Protein AF-A0A942QEB5-F1 (afdb_monomer)

Nearest PDB structures (foldseek):
  4lpt-assembly1_A  TM=5.127E-01  e=8.861E-02  synthetic construct
  7yld-assembly2_I  TM=5.544E-01  e=2.622E-01  Homo sapiens
  5nkq-assembly2_E  TM=5.206E-01  e=2.768E-01  Homo sapiens
  5uv8-assembly1_A  TM=5.061E-01  e=6.594E-01  Homo sapiens
  5t5w-assembly1_A  TM=4.556E-01  e=5.603E-01  Homo sapiens

Solvent-accessible surface area (backbone atoms only — not comparable to full-atom values): 8910 Å² total; per-residue (Å²): 142,79,90,79,78,84,78,81,79,75,81,80,77,81,77,68,66,66,58,58,53,53,53,51,51,52,51,52,51,51,54,48,51,71,61,50,54,62,58,56,50,54,53,49,52,54,51,49,52,52,54,54,60,68,38,82,70,33,46,79,44,79,36,53,53,100,90,40,82,47,32,40,36,34,37,39,68,73,41,24,37,40,40,39,42,75,60,59,48,58,89,83,33,18,33,34,34,32,42,40,43,97,92,43,76,42,75,68,50,70,45,68,55,39,63,49,71,37,84,66,52,57,62,87,82,30,26,46,33,38,42,73,31,52,72,94,50,67,92,60,84,84,51,96,76,50,36,70,48,83,109

Structure (mmCIF, N/CA/C/O backbone):
data_AF-A0A942QEB5-F1
#
_entry.id   AF-A0A942QEB5-F1
#
loop_
_atom_site.group_PDB
_atom_site.id
_atom_site.type_symbol
_atom_site.label_atom_id
_atom_site.label_alt_id
_atom_site.label_comp_id
_atom_site.label_asym_id
_atom_site.label_entity_id
_atom_site.label_seq_id
_atom_site.pdbx_PDB_ins_code
_atom_site.Cartn_x
_atom_site.Cartn_y
_atom_site.Cartn_z
_atom_site.occupancy
_atom_site.B_iso_or_equiv
_atom_site.auth_seq_id
_atom_site.auth_comp_id
_atom_site.auth_asym_id
_atom_site.auth_atom_id
_atom_site.pdbx_PDB_model_num
ATOM 1 N N . MET A 1 1 ? 33.024 -25.533 -86.819 1.00 48.84 1 MET A N 1
ATOM 2 C CA . MET A 1 1 ? 32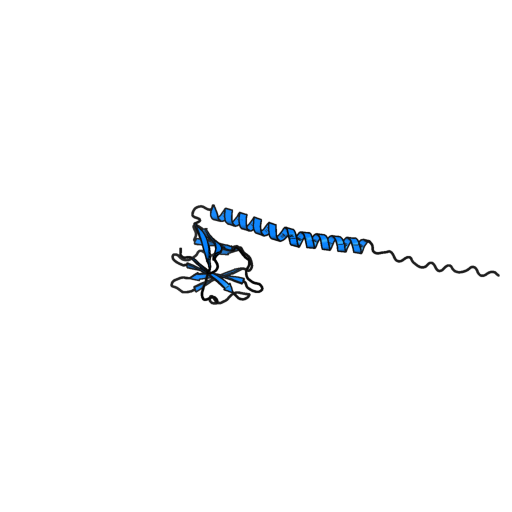.295 -25.859 -85.574 1.00 48.84 1 MET A CA 1
ATOM 3 C C . MET A 1 1 ? 33.147 -25.430 -84.388 1.00 48.84 1 MET A C 1
ATOM 5 O O . MET A 1 1 ? 34.228 -25.973 -84.210 1.00 48.84 1 MET A O 1
ATOM 9 N N . ARG A 1 2 ? 32.716 -24.405 -83.644 1.00 47.94 2 ARG A N 1
ATOM 10 C CA . ARG A 1 2 ? 33.380 -23.878 -82.440 1.00 47.94 2 ARG A CA 1
ATOM 11 C C . ARG A 1 2 ? 32.314 -23.846 -81.335 1.00 47.94 2 ARG A C 1
ATOM 13 O O . ARG A 1 2 ? 31.282 -23.229 -81.577 1.00 47.94 2 ARG A O 1
ATOM 20 N N . PRO A 1 3 ? 32.495 -24.520 -80.188 1.00 55.38 3 PRO A N 1
ATOM 21 C CA . PRO A 1 3 ? 31.509 -24.474 -79.117 1.00 55.38 3 PRO A CA 1
ATOM 22 C C . PRO A 1 3 ? 31.658 -23.154 -78.355 1.00 55.38 3 PRO A C 1
ATOM 24 O O . PRO A 1 3 ? 32.698 -22.898 -77.743 1.00 55.38 3 PRO A O 1
ATOM 27 N N . GLU A 1 4 ? 30.639 -22.301 -78.411 1.00 61.88 4 GLU A N 1
ATOM 28 C CA . GLU A 1 4 ? 30.553 -21.125 -77.549 1.00 61.88 4 GLU A CA 1
ATOM 29 C C . GLU A 1 4 ? 29.984 -21.550 -76.192 1.00 61.88 4 GLU A C 1
ATOM 31 O O . GLU A 1 4 ? 28.961 -22.226 -76.091 1.00 61.88 4 GLU A O 1
ATOM 36 N N . ARG A 1 5 ? 30.746 -21.241 -75.145 1.00 60.00 5 ARG A N 1
ATOM 37 C CA . ARG A 1 5 ? 30.534 -21.694 -73.771 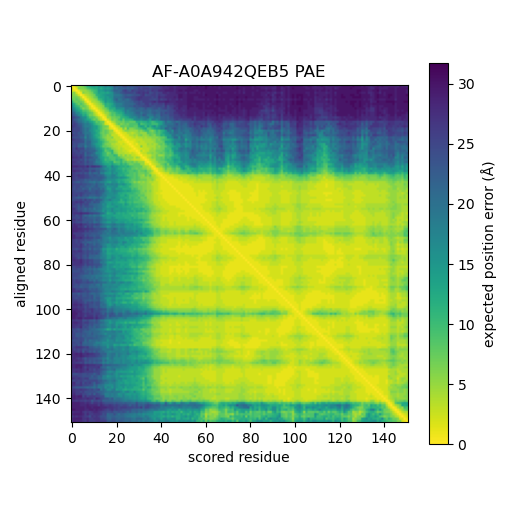1.00 60.00 5 ARG A CA 1
ATOM 38 C C . ARG A 1 5 ? 29.275 -21.045 -73.199 1.00 60.00 5 ARG A C 1
ATOM 40 O O . ARG A 1 5 ? 29.193 -19.821 -73.140 1.00 60.00 5 ARG A O 1
ATOM 47 N N . ALA A 1 6 ? 28.343 -21.861 -72.710 1.00 59.38 6 ALA A N 1
ATOM 48 C CA . ALA A 1 6 ? 27.233 -21.394 -71.892 1.00 59.38 6 ALA A CA 1
ATOM 49 C C . ALA A 1 6 ? 27.788 -20.725 -70.624 1.00 59.38 6 ALA A C 1
ATOM 51 O O . ALA A 1 6 ? 28.403 -21.378 -69.778 1.00 59.38 6 ALA A O 1
ATOM 52 N N . GLN A 1 7 ? 27.609 -19.409 -70.513 1.00 58.28 7 GLN A N 1
ATOM 53 C CA . GLN A 1 7 ? 27.923 -18.678 -69.294 1.00 58.28 7 GLN A CA 1
ATOM 54 C C . GLN A 1 7 ? 26.867 -19.015 -68.241 1.00 58.28 7 GLN A C 1
ATOM 56 O O . GLN A 1 7 ? 25.704 -18.633 -68.360 1.00 58.28 7 GLN A O 1
ATOM 61 N N . LEU A 1 8 ? 27.272 -19.747 -67.205 1.00 56.12 8 LEU A N 1
ATOM 62 C CA . LEU A 1 8 ? 26.466 -19.929 -66.005 1.00 56.12 8 LEU A CA 1
ATOM 63 C C . LEU A 1 8 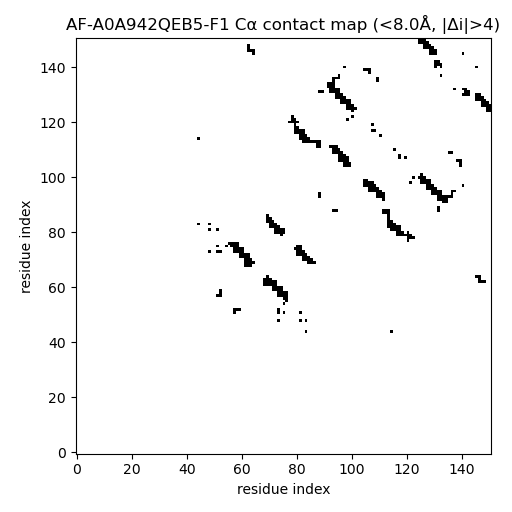? 26.462 -18.606 -65.234 1.00 56.12 8 LEU A C 1
ATOM 65 O O . LEU A 1 8 ? 27.423 -18.273 -64.543 1.00 56.12 8 LEU A O 1
ATOM 69 N N . VAL A 1 9 ? 25.381 -17.842 -65.370 1.00 58.22 9 VAL A N 1
ATOM 70 C CA . VAL A 1 9 ? 25.097 -16.704 -64.495 1.00 58.22 9 VAL A CA 1
ATOM 71 C C . VAL A 1 9 ? 24.727 -17.269 -63.126 1.00 58.22 9 VAL A C 1
ATOM 73 O O . VAL A 1 9 ? 23.630 -17.788 -62.931 1.00 58.22 9 VAL A O 1
ATOM 76 N N . THR A 1 10 ? 25.644 -17.207 -62.164 1.00 62.75 10 THR A N 1
ATOM 77 C CA . THR A 1 10 ? 25.322 -17.489 -60.762 1.00 62.75 10 THR A CA 1
ATOM 78 C C . THR A 1 10 ? 24.519 -16.319 -60.186 1.00 62.75 10 THR A C 1
ATOM 80 O O . THR A 1 10 ? 24.974 -15.173 -60.253 1.00 62.75 10 THR A O 1
ATOM 83 N N . PRO A 1 11 ? 23.328 -16.552 -59.603 1.00 58.09 11 PRO A N 1
ATOM 84 C CA . PRO A 1 11 ? 22.564 -15.481 -58.979 1.00 58.09 11 PRO A CA 1
ATOM 85 C C . PRO A 1 11 ? 23.323 -14.956 -57.752 1.00 58.09 11 PRO A C 1
ATOM 87 O O . PRO A 1 11 ? 23.610 -15.699 -56.811 1.00 58.09 11 PRO A O 1
ATOM 90 N N . ARG A 1 12 ? 23.649 -13.658 -57.751 1.00 61.97 12 ARG A N 1
ATOM 91 C CA . ARG A 1 12 ? 24.137 -12.954 -56.557 1.00 61.97 12 ARG A CA 1
ATOM 92 C C . ARG A 1 12 ? 23.039 -12.997 -55.492 1.00 61.97 12 ARG A C 1
ATOM 94 O O . ARG A 1 12 ? 21.985 -12.395 -55.673 1.00 61.97 12 ARG A O 1
ATOM 101 N N . ARG A 1 13 ? 23.283 -13.703 -54.382 1.00 64.81 13 ARG A N 1
ATOM 102 C CA . ARG A 1 13 ? 22.399 -13.673 -53.206 1.00 64.81 13 ARG A CA 1
ATOM 103 C C . ARG A 1 13 ? 22.390 -12.248 -52.628 1.00 64.81 13 ARG A C 1
ATOM 105 O O . ARG A 1 13 ? 23.473 -11.739 -52.329 1.00 64.81 13 ARG A O 1
ATOM 112 N N . PRO A 1 14 ? 21.227 -11.590 -52.474 1.00 56.69 14 PRO A N 1
ATOM 113 C CA . PRO A 1 14 ? 21.165 -10.271 -51.860 1.00 56.69 14 PRO A CA 1
ATOM 114 C C . PRO A 1 14 ? 21.560 -10.380 -50.382 1.00 56.69 14 PRO A C 1
ATOM 116 O O . PRO A 1 14 ? 20.992 -11.171 -49.631 1.00 56.69 14 PRO A O 1
ATOM 119 N N . SER A 1 15 ? 22.568 -9.605 -49.979 1.00 63.91 15 SER A N 1
ATOM 120 C CA . SER A 1 15 ? 23.000 -9.508 -48.582 1.00 63.91 15 SER A CA 1
ATOM 121 C C . SER A 1 15 ? 21.892 -8.852 -47.750 1.00 63.91 15 SER A C 1
ATOM 123 O O . SER A 1 15 ? 21.410 -7.783 -48.139 1.00 63.91 15 SER A O 1
ATOM 125 N N . PRO A 1 16 ? 21.463 -9.438 -46.620 1.00 66.94 16 PRO A N 1
ATOM 126 C CA . PRO A 1 16 ? 20.331 -8.939 -45.859 1.00 66.94 16 PRO A CA 1
ATOM 127 C C . PRO A 1 16 ? 20.768 -7.858 -44.860 1.00 66.94 16 PRO A C 1
ATOM 129 O O . PRO A 1 16 ? 20.581 -7.984 -43.655 1.00 66.94 16 PRO A O 1
ATOM 132 N N . TRP A 1 17 ? 21.358 -6.772 -45.359 1.00 67.62 17 TRP A N 1
ATOM 133 C CA . TRP A 1 17 ? 21.792 -5.615 -44.559 1.00 67.62 17 TRP A CA 1
ATOM 134 C C . TRP A 1 17 ? 20.660 -5.005 -43.705 1.00 67.62 17 TRP A C 1
ATOM 136 O O . TRP A 1 17 ? 20.902 -4.462 -42.629 1.00 67.62 17 TRP A O 1
ATOM 146 N N . TRP A 1 18 ? 19.412 -5.170 -44.147 1.00 66.06 18 TRP A N 1
ATOM 147 C CA . TRP A 1 18 ? 18.197 -4.769 -43.442 1.00 66.06 18 TRP A CA 1
ATOM 148 C C . TRP A 1 18 ? 17.941 -5.569 -42.151 1.00 66.06 18 TRP A C 1
ATOM 150 O O . TRP A 1 18 ? 17.393 -5.011 -41.205 1.00 66.06 18 TRP A O 1
ATOM 160 N N . LEU A 1 19 ? 18.404 -6.824 -42.050 1.00 68.06 19 LEU A N 1
ATOM 161 C CA . LEU A 1 19 ? 18.305 -7.606 -40.806 1.00 68.06 19 LEU A CA 1
ATOM 162 C C . LEU A 1 19 ? 19.180 -7.016 -39.690 1.00 68.06 19 LEU A C 1
ATOM 164 O O . LEU A 1 19 ? 18.781 -7.034 -38.527 1.00 68.06 19 LEU A O 1
ATOM 168 N N . GLY A 1 20 ? 20.337 -6.442 -40.039 1.00 67.50 20 GLY A N 1
ATOM 169 C CA . GLY A 1 20 ? 21.198 -5.742 -39.081 1.00 67.50 20 GLY A CA 1
ATOM 170 C C . GLY A 1 20 ? 20.542 -4.478 -38.520 1.00 67.50 20 GLY A C 1
ATOM 171 O O . GLY A 1 20 ? 20.632 -4.219 -37.325 1.00 67.50 20 GLY A O 1
ATOM 172 N N . LEU A 1 21 ? 19.816 -3.733 -39.361 1.00 72.19 21 LEU A N 1
ATOM 173 C CA . LEU A 1 21 ? 19.063 -2.541 -38.956 1.00 72.19 21 LEU A CA 1
ATOM 174 C C . LEU A 1 21 ? 17.908 -2.875 -38.002 1.00 72.19 21 LEU A C 1
ATOM 176 O O . LEU A 1 21 ? 17.759 -2.207 -36.982 1.00 72.19 21 LEU A O 1
ATOM 180 N N . VAL A 1 22 ? 17.138 -3.932 -38.284 1.00 72.12 22 VAL A N 1
ATOM 181 C CA . VAL A 1 22 ? 16.028 -4.370 -37.417 1.00 72.12 22 VAL A CA 1
ATOM 182 C C . VAL A 1 22 ? 16.537 -4.800 -36.038 1.00 72.12 22 VAL A C 1
ATOM 184 O O . VAL A 1 22 ? 16.010 -4.349 -35.019 1.00 72.12 22 VAL A O 1
ATOM 187 N N . LEU A 1 23 ? 17.602 -5.607 -35.988 1.00 72.25 23 LEU A N 1
ATOM 188 C CA . LEU A 1 23 ? 18.227 -6.018 -34.726 1.00 72.25 23 LEU A CA 1
ATOM 189 C C . LEU A 1 23 ? 18.718 -4.817 -33.910 1.00 72.25 23 LEU A C 1
ATOM 191 O O . LEU A 1 23 ? 18.481 -4.754 -32.707 1.00 72.25 23 LEU A O 1
ATOM 195 N N . LEU A 1 24 ? 19.340 -3.834 -34.562 1.00 73.88 24 LEU A N 1
ATOM 196 C CA . LEU A 1 24 ? 19.861 -2.647 -33.887 1.00 73.88 24 LEU A CA 1
ATOM 197 C C . LEU A 1 24 ? 18.732 -1.774 -33.314 1.00 73.88 24 LEU A C 1
ATOM 199 O O . LEU A 1 24 ? 18.829 -1.317 -32.177 1.00 73.88 24 LEU A O 1
ATOM 203 N N . THR A 1 25 ? 17.619 -1.616 -34.040 1.00 71.00 25 THR A N 1
ATOM 204 C CA . THR A 1 25 ? 16.434 -0.913 -33.518 1.00 71.00 25 THR A CA 1
ATOM 205 C C . THR A 1 25 ? 15.772 -1.637 -32.348 1.00 71.00 25 THR A C 1
ATOM 207 O O . THR A 1 25 ? 15.372 -0.981 -31.391 1.00 71.00 25 THR A O 1
ATOM 210 N N . ALA A 1 26 ? 15.701 -2.972 -32.371 1.00 70.50 26 ALA A N 1
ATOM 211 C CA . ALA A 1 26 ? 15.131 -3.751 -31.273 1.00 70.50 26 ALA A CA 1
ATOM 212 C C . ALA A 1 26 ? 15.981 -3.645 -29.995 1.00 70.50 26 ALA A C 1
ATOM 214 O O . ALA A 1 26 ? 15.435 -3.490 -28.905 1.00 70.50 26 ALA A O 1
ATOM 215 N N . VAL A 1 27 ? 17.313 -3.656 -30.130 1.00 75.69 27 VAL A N 1
ATOM 216 C CA . VAL A 1 27 ? 18.236 -3.447 -29.003 1.00 75.69 27 VAL A CA 1
ATOM 217 C C . VAL A 1 27 ? 18.084 -2.040 -28.426 1.00 75.69 27 VAL A C 1
ATOM 219 O O . VAL A 1 27 ? 17.949 -1.893 -27.216 1.00 75.69 27 VAL A O 1
ATOM 222 N N . LEU A 1 28 ? 18.042 -1.005 -29.270 1.00 76.62 28 LEU A N 1
ATOM 223 C CA . LEU A 1 28 ? 17.852 0.373 -28.808 1.00 76.62 28 LEU A CA 1
ATOM 224 C C . LEU A 1 28 ? 16.489 0.580 -28.133 1.00 76.62 28 LEU A C 1
ATOM 226 O O . LEU A 1 28 ? 16.422 1.239 -27.100 1.00 76.62 28 LEU A O 1
ATOM 230 N N . ALA A 1 29 ? 15.422 -0.015 -28.671 1.00 74.44 29 ALA A N 1
ATOM 231 C CA . ALA A 1 29 ? 14.098 0.028 -28.058 1.00 74.44 29 ALA A CA 1
ATOM 232 C C . ALA A 1 29 ? 14.077 -0.689 -26.699 1.00 74.44 29 ALA A C 1
ATOM 234 O O . ALA A 1 29 ? 13.540 -0.140 -25.743 1.00 74.44 29 ALA A O 1
ATOM 235 N N . GLY A 1 30 ? 14.703 -1.865 -26.585 1.00 70.25 30 GLY A N 1
ATOM 236 C CA . GLY A 1 30 ? 14.819 -2.595 -25.319 1.00 70.25 30 GLY A CA 1
ATOM 237 C C . GLY A 1 30 ? 15.629 -1.838 -24.263 1.00 70.25 30 GLY A C 1
ATOM 238 O O . GLY A 1 30 ? 15.214 -1.765 -23.109 1.00 70.25 30 GLY A O 1
ATOM 239 N N . LEU A 1 31 ? 16.737 -1.205 -24.663 1.00 73.75 31 LEU A N 1
ATOM 240 C CA . LEU A 1 31 ? 17.539 -0.351 -23.781 1.00 73.75 31 LEU A CA 1
ATOM 241 C C . LEU A 1 31 ? 16.757 0.889 -23.325 1.00 73.75 31 LEU A C 1
ATOM 243 O O . LEU A 1 31 ? 16.793 1.229 -22.146 1.00 73.75 31 LEU A O 1
ATOM 247 N N . TRP A 1 32 ? 16.010 1.531 -24.228 1.00 69.38 32 TRP A N 1
ATOM 248 C CA . TRP A 1 32 ? 15.145 2.662 -23.889 1.00 69.38 32 TRP A CA 1
ATOM 249 C C . TRP A 1 32 ? 14.034 2.255 -22.914 1.00 69.38 32 TRP A C 1
ATOM 251 O O . TRP A 1 32 ? 13.803 2.943 -21.922 1.00 69.38 32 TRP A O 1
ATOM 261 N N . PHE A 1 33 ? 13.370 1.121 -23.155 1.00 66.06 33 PHE A N 1
ATOM 262 C CA . PHE A 1 33 ? 12.304 0.615 -22.286 1.00 66.06 33 PHE A CA 1
ATOM 263 C C . PHE A 1 33 ? 12.833 0.266 -20.888 1.00 66.06 33 PHE A C 1
ATOM 265 O O . PHE A 1 33 ? 12.235 0.667 -19.894 1.00 66.06 33 PHE A O 1
ATOM 272 N N . GLY A 1 34 ? 13.994 -0.394 -20.809 1.00 63.34 34 GLY A N 1
ATOM 273 C CA . GLY A 1 34 ? 14.627 -0.759 -19.540 1.00 63.34 34 GLY A CA 1
ATOM 274 C C . GLY A 1 34 ? 15.099 0.434 -18.700 1.00 63.34 34 GLY A C 1
ATOM 275 O O . GLY A 1 34 ? 15.081 0.346 -17.477 1.00 63.34 34 GLY A O 1
ATOM 276 N N . PHE A 1 35 ? 15.485 1.553 -19.327 1.00 66.19 35 PHE A N 1
ATOM 277 C CA . PHE A 1 35 ? 15.966 2.743 -18.609 1.00 66.19 35 PHE A CA 1
ATOM 278 C C . PHE A 1 35 ? 14.873 3.775 -18.305 1.00 66.19 35 PHE A C 1
ATOM 280 O O . PHE A 1 35 ? 14.887 4.382 -17.241 1.00 66.19 35 PHE A O 1
ATOM 287 N N . VAL A 1 36 ? 13.925 4.007 -19.218 1.00 63.03 36 VAL A N 1
ATOM 288 C CA . VAL A 1 36 ? 12.967 5.123 -19.091 1.00 63.03 36 VAL A CA 1
ATOM 289 C C . VAL A 1 36 ? 11.732 4.741 -18.273 1.00 63.03 36 VAL A C 1
ATOM 291 O O . VAL A 1 36 ? 11.231 5.551 -17.496 1.00 63.03 36 VAL A O 1
ATOM 294 N N . GLN A 1 37 ? 11.247 3.505 -18.407 1.00 66.56 37 GLN A N 1
ATOM 295 C CA . GLN A 1 37 ? 10.044 3.039 -17.718 1.00 66.56 37 GLN A CA 1
ATOM 296 C C . GLN A 1 37 ? 10.102 3.118 -16.174 1.00 66.56 37 GLN A C 1
ATOM 298 O O . GLN A 1 37 ? 9.087 3.514 -15.595 1.00 66.56 37 GLN A O 1
ATOM 303 N N . PRO A 1 38 ? 11.217 2.789 -15.481 1.00 68.69 38 PRO A N 1
ATOM 304 C CA . PRO A 1 38 ? 11.259 2.874 -14.018 1.00 68.69 38 PRO A CA 1
ATOM 305 C C . PRO A 1 38 ? 11.175 4.319 -13.505 1.00 68.69 38 PRO A C 1
ATOM 307 O O . PRO A 1 38 ? 10.444 4.583 -12.555 1.00 68.69 38 PRO A O 1
ATOM 310 N N . HIS A 1 39 ? 11.823 5.282 -14.171 1.00 69.44 39 HIS A N 1
ATOM 311 C CA . HIS A 1 39 ? 11.768 6.691 -13.758 1.00 69.44 39 HIS A CA 1
ATOM 312 C C . HIS A 1 39 ? 10.357 7.288 -13.862 1.00 69.44 39 HIS A C 1
ATOM 314 O O . HIS A 1 39 ? 9.940 8.041 -12.986 1.00 69.44 39 HIS A O 1
ATOM 320 N N . LEU A 1 40 ? 9.588 6.905 -14.888 1.00 76.00 40 LEU A N 1
ATOM 321 C CA . LEU A 1 40 ? 8.214 7.388 -15.063 1.00 76.00 40 LEU A CA 1
ATOM 322 C C . LEU A 1 40 ? 7.268 6.918 -13.944 1.00 76.00 40 LEU A C 1
ATOM 324 O O . LEU A 1 40 ? 6.351 7.650 -13.572 1.00 76.00 40 LEU A O 1
ATOM 328 N N . GLN A 1 41 ? 7.473 5.709 -13.413 1.00 82.50 41 GLN A N 1
ATOM 329 C CA . GLN A 1 41 ? 6.653 5.179 -12.318 1.00 82.50 41 GLN A CA 1
ATOM 330 C C . GLN A 1 41 ? 6.943 5.900 -11.000 1.00 82.50 41 GLN A C 1
ATOM 332 O O . GLN A 1 41 ? 6.007 6.275 -10.296 1.00 82.50 41 GLN A O 1
ATOM 337 N N . GLU A 1 42 ? 8.218 6.159 -10.700 1.00 85.50 42 GLU A N 1
ATOM 338 C CA . GLU A 1 42 ? 8.624 6.919 -9.511 1.00 85.50 42 GLU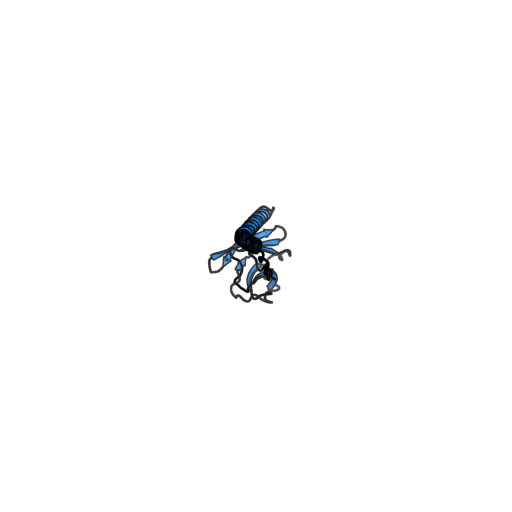 A CA 1
ATOM 339 C C . GLU A 1 42 ? 8.016 8.328 -9.508 1.00 85.50 42 GLU A C 1
ATOM 341 O O . GLU A 1 42 ? 7.440 8.759 -8.505 1.00 85.50 42 GLU A O 1
ATOM 346 N N . ASP A 1 43 ? 8.059 9.022 -10.650 1.00 89.62 43 ASP A N 1
ATOM 347 C CA . ASP A 1 43 ? 7.469 10.355 -10.788 1.00 89.62 43 ASP A CA 1
ATOM 348 C C . ASP A 1 43 ? 5.952 10.337 -10.567 1.00 89.62 43 ASP A C 1
ATOM 350 O O . ASP A 1 43 ? 5.407 11.223 -9.900 1.00 89.62 43 ASP A O 1
ATOM 354 N N . LEU A 1 44 ? 5.258 9.324 -11.095 1.00 92.06 44 LEU A N 1
ATOM 355 C CA . LEU A 1 44 ? 3.817 9.172 -10.916 1.00 92.06 44 LEU A CA 1
ATOM 356 C C . LEU A 1 44 ? 3.455 8.908 -9.449 1.00 92.06 44 LEU A C 1
ATOM 358 O O . LEU A 1 44 ? 2.558 9.564 -8.917 1.00 92.06 44 LEU A O 1
ATOM 362 N N . ILE A 1 45 ? 4.172 8.002 -8.778 1.00 94.38 45 ILE A N 1
ATOM 363 C CA . ILE A 1 45 ? 3.961 7.690 -7.357 1.00 94.38 45 ILE A CA 1
ATOM 364 C C . ILE A 1 45 ? 4.220 8.933 -6.498 1.00 94.38 45 ILE A C 1
ATOM 366 O O . ILE A 1 45 ? 3.415 9.262 -5.625 1.00 94.38 45 ILE A O 1
ATOM 370 N N . ALA A 1 46 ? 5.299 9.674 -6.765 1.00 94.50 46 ALA A N 1
ATOM 371 C CA . ALA A 1 46 ? 5.620 10.901 -6.040 1.00 94.50 46 ALA A CA 1
ATOM 372 C C . ALA A 1 46 ? 4.544 11.985 -6.229 1.00 94.50 46 ALA A C 1
ATOM 374 O O . ALA A 1 46 ? 4.176 12.675 -5.269 1.00 94.50 46 ALA A O 1
ATOM 375 N N . GLN A 1 47 ? 4.008 12.124 -7.446 1.00 96.19 47 GLN A N 1
ATOM 376 C CA . GLN A 1 47 ? 2.901 13.035 -7.742 1.00 96.19 47 GLN A CA 1
ATOM 377 C C . GLN A 1 47 ? 1.613 12.621 -7.022 1.00 96.19 47 GLN A C 1
ATOM 379 O O . GLN A 1 47 ? 0.978 13.469 -6.394 1.00 96.19 47 GLN A O 1
ATOM 384 N N . GLN A 1 48 ? 1.254 11.335 -7.050 1.00 96.38 48 GLN A N 1
ATOM 385 C CA . GLN A 1 48 ? 0.084 10.805 -6.345 1.00 96.38 48 GLN A CA 1
ATOM 386 C C . GLN A 1 48 ? 0.208 10.987 -4.832 1.00 96.38 48 GLN A C 1
ATOM 388 O O . GLN A 1 48 ? -0.711 11.498 -4.195 1.00 96.38 48 GLN A O 1
ATOM 393 N N . LEU A 1 49 ? 1.366 10.660 -4.257 1.00 97.38 49 LEU A N 1
ATOM 394 C CA . LEU A 1 49 ? 1.629 10.851 -2.835 1.00 97.38 49 LEU A CA 1
ATOM 395 C C . LEU A 1 49 ? 1.478 12.319 -2.435 1.00 97.38 49 LEU A C 1
ATOM 397 O O . LEU A 1 49 ? 0.837 12.625 -1.431 1.00 97.38 49 LEU A O 1
ATOM 401 N N . ARG A 1 50 ? 2.029 13.243 -3.231 1.00 97.75 50 ARG A N 1
ATOM 402 C CA . ARG A 1 50 ? 1.852 14.682 -3.007 1.00 97.75 50 ARG A CA 1
ATOM 403 C C . ARG A 1 50 ? 0.379 15.081 -3.096 1.00 97.75 50 ARG A C 1
ATOM 405 O O . ARG A 1 50 ? -0.082 15.816 -2.229 1.00 97.75 50 ARG A O 1
ATOM 412 N N . ALA A 1 51 ? -0.347 14.597 -4.101 1.00 97.69 51 ALA A N 1
ATOM 413 C CA . ALA A 1 51 ? -1.761 14.901 -4.281 1.00 97.69 51 ALA A CA 1
ATOM 414 C C . ALA A 1 51 ? -2.598 14.449 -3.074 1.00 97.69 51 ALA A C 1
ATOM 416 O O . ALA A 1 51 ? -3.360 15.252 -2.543 1.00 97.69 51 ALA A O 1
ATOM 417 N N . TYR A 1 52 ? -2.409 13.218 -2.588 1.00 97.81 52 TYR A N 1
ATOM 418 C CA . TYR A 1 52 ? -3.128 12.703 -1.419 1.00 97.81 52 TYR A CA 1
ATOM 419 C C . TYR A 1 52 ? -2.747 13.419 -0.120 1.00 97.81 52 TYR A C 1
ATOM 421 O O . TYR A 1 52 ? -3.629 13.751 0.667 1.00 97.81 52 TYR A O 1
ATOM 429 N N . ARG A 1 53 ? -1.460 13.730 0.094 1.00 97.62 53 ARG A N 1
ATOM 430 C CA . ARG A 1 53 ? -0.997 14.489 1.274 1.00 97.62 53 ARG A CA 1
ATOM 431 C C . ARG A 1 53 ? -1.617 15.883 1.377 1.00 97.62 53 ARG A C 1
ATOM 433 O O . ARG A 1 53 ? -1.771 16.395 2.478 1.00 97.62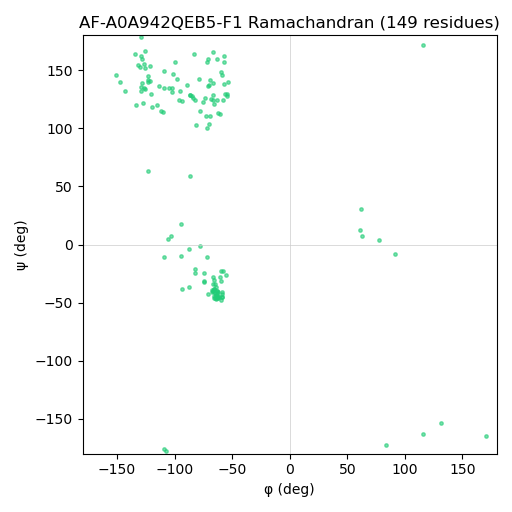 53 ARG A O 1
ATOM 440 N N . LEU A 1 54 ? -1.924 16.505 0.240 1.00 97.75 54 LEU A N 1
ATOM 441 C CA . LEU A 1 54 ? -2.500 17.849 0.177 1.00 97.75 54 LEU A CA 1
ATOM 442 C C . LEU A 1 54 ? -4.032 17.856 0.258 1.00 97.75 54 LEU A C 1
ATOM 444 O O . LEU A 1 54 ? -4.625 18.936 0.278 1.00 97.75 54 LEU A O 1
ATOM 448 N N . GLN A 1 55 ? -4.689 16.692 0.300 1.00 98.00 55 GLN A N 1
ATOM 449 C CA . GLN A 1 55 ? -6.138 16.650 0.460 1.00 98.00 55 GLN A CA 1
ATOM 450 C C . GLN A 1 55 ? -6.548 17.169 1.850 1.00 98.00 55 GLN A C 1
ATOM 452 O O . GLN A 1 55 ? -5.910 16.831 2.851 1.00 98.00 55 GLN A O 1
ATOM 457 N N . PRO A 1 56 ? -7.625 17.968 1.953 1.00 97.94 56 PRO A N 1
ATOM 458 C CA . PRO A 1 56 ? -8.129 18.431 3.242 1.00 97.94 56 PRO A CA 1
ATOM 459 C C . PRO A 1 56 ? -8.449 17.266 4.187 1.00 97.94 56 PRO A C 1
ATOM 461 O O . PRO A 1 56 ? -9.154 16.330 3.816 1.00 97.94 56 PRO A O 1
ATOM 464 N N . GLY A 1 57 ? -7.936 17.335 5.417 1.00 95.69 57 GLY A N 1
ATOM 465 C CA . GLY A 1 57 ? -8.127 16.291 6.429 1.00 95.69 57 GLY A CA 1
ATOM 466 C C . GLY A 1 57 ? -7.256 15.044 6.242 1.00 95.69 57 GLY A C 1
ATOM 467 O O . GLY A 1 57 ? -7.400 14.103 7.018 1.00 95.69 57 GLY A O 1
ATOM 468 N N . ALA A 1 58 ? -6.349 15.025 5.259 1.00 97.44 58 ALA A N 1
ATOM 469 C CA . ALA A 1 58 ? -5.372 13.954 5.136 1.00 97.44 58 ALA A CA 1
ATOM 470 C C . ALA A 1 58 ? -4.330 14.019 6.265 1.00 97.44 58 ALA A C 1
ATOM 472 O O . ALA A 1 58 ? -3.809 15.085 6.600 1.00 97.44 58 ALA A O 1
ATOM 473 N N . VAL A 1 59 ? -3.989 12.861 6.824 1.00 96.12 59 VAL A N 1
ATOM 474 C CA . VAL A 1 59 ? -2.957 12.705 7.854 1.00 96.12 59 VAL A CA 1
ATOM 475 C C . VAL A 1 59 ? -1.889 11.757 7.332 1.00 96.12 59 VAL A C 1
ATOM 477 O O . VAL A 1 59 ? -2.193 10.675 6.836 1.00 96.12 59 VAL A O 1
ATOM 480 N N . THR A 1 60 ? -0.628 12.170 7.428 1.00 96.44 60 THR A N 1
ATOM 481 C CA . THR A 1 60 ? 0.513 11.379 6.953 1.00 96.44 60 THR A CA 1
ATOM 482 C C . THR A 1 60 ? 1.222 10.714 8.121 1.00 96.44 60 THR A C 1
ATOM 484 O O . THR A 1 60 ? 1.524 11.368 9.115 1.00 96.44 60 THR A O 1
ATOM 487 N N . PHE A 1 61 ? 1.539 9.436 7.960 1.00 94.81 61 PHE A N 1
ATOM 488 C CA . PHE A 1 61 ? 2.290 8.629 8.908 1.00 94.81 61 PHE A CA 1
ATOM 489 C C . PHE A 1 61 ? 3.527 8.049 8.231 1.00 94.81 61 PHE A C 1
ATOM 491 O O . PHE A 1 61 ? 3.504 7.684 7.053 1.00 94.81 61 PHE A O 1
ATOM 498 N N . THR A 1 62 ? 4.604 7.934 8.997 1.00 93.69 62 THR A N 1
ATOM 499 C CA . THR A 1 62 ? 5.792 7.188 8.585 1.00 93.69 62 THR A CA 1
ATOM 500 C C . THR A 1 62 ? 5.600 5.727 8.967 1.00 93.69 62 THR A C 1
ATOM 502 O O . THR A 1 62 ? 5.282 5.432 10.117 1.00 93.69 62 THR A O 1
ATOM 505 N N . LEU A 1 63 ? 5.792 4.817 8.015 1.00 91.38 63 LEU A N 1
ATOM 506 C CA . LEU A 1 63 ? 5.783 3.378 8.260 1.00 91.38 63 LEU A CA 1
ATOM 507 C C . LEU A 1 63 ? 7.185 2.933 8.681 1.00 91.38 63 LEU A C 1
ATOM 509 O O . LEU A 1 63 ? 8.162 3.227 7.988 1.00 91.38 63 LEU A O 1
ATOM 513 N N . THR A 1 64 ? 7.282 2.215 9.796 1.00 89.44 64 THR A N 1
ATOM 514 C CA . THR A 1 64 ? 8.549 1.729 10.361 1.00 89.44 64 THR A CA 1
ATOM 515 C C . THR A 1 64 ? 8.483 0.237 10.655 1.00 89.44 64 THR A C 1
ATOM 517 O O . THR A 1 64 ? 7.509 -0.217 11.252 1.00 89.44 64 THR A O 1
ATOM 520 N N . SER A 1 65 ? 9.532 -0.498 10.297 1.00 85.62 65 SER A N 1
ATOM 521 C CA . SER A 1 65 ? 9.785 -1.872 10.740 1.00 85.62 65 SER A CA 1
ATOM 522 C C . SER A 1 65 ? 10.941 -1.908 11.749 1.00 85.62 65 SER A C 1
ATOM 524 O O . SER A 1 65 ? 11.515 -0.871 12.095 1.00 85.62 65 SER A O 1
ATOM 526 N N . SER A 1 66 ? 11.318 -3.108 12.197 1.00 82.81 66 SER A N 1
ATOM 527 C CA . SER A 1 66 ? 12.525 -3.337 13.004 1.00 82.81 66 SER A CA 1
ATOM 528 C C . SER A 1 66 ? 13.818 -2.870 12.326 1.00 82.81 66 SER A C 1
ATOM 530 O O . SER A 1 66 ? 14.801 -2.604 13.012 1.00 82.81 66 SER A O 1
ATOM 532 N N . GLU A 1 67 ? 13.823 -2.759 10.997 1.00 83.81 67 GLU A N 1
ATOM 533 C CA . GLU A 1 67 ? 14.991 -2.379 10.195 1.00 83.81 67 GLU A CA 1
ATOM 534 C C . GLU A 1 67 ? 15.048 -0.874 9.887 1.00 83.81 67 GLU A C 1
ATOM 536 O O . GLU A 1 67 ? 16.068 -0.375 9.414 1.00 83.81 67 GLU A O 1
ATOM 541 N N . GLY A 1 68 ? 13.977 -0.126 10.180 1.00 88.75 68 GLY A N 1
ATOM 542 C CA . GLY A 1 68 ? 13.916 1.320 9.982 1.00 88.75 68 GLY A CA 1
ATOM 543 C C . GLY A 1 68 ? 12.657 1.786 9.260 1.00 88.75 68 GLY A C 1
ATOM 544 O O . GLY A 1 68 ? 11.596 1.173 9.345 1.00 88.75 68 GLY A O 1
ATOM 545 N N . VAL A 1 69 ? 12.751 2.927 8.575 1.00 91.69 69 VAL A N 1
ATOM 546 C CA . VAL A 1 69 ? 11.628 3.492 7.815 1.00 91.69 69 VAL A CA 1
ATOM 547 C C . VAL A 1 69 ? 11.436 2.703 6.525 1.00 91.69 69 VAL A C 1
ATOM 549 O O . VAL A 1 69 ? 12.334 2.652 5.689 1.00 91.69 69 VAL A O 1
ATOM 552 N N . VAL A 1 70 ? 10.240 2.152 6.339 1.00 92.81 70 VAL A N 1
ATOM 553 C CA . VAL A 1 70 ? 9.890 1.323 5.175 1.00 92.81 70 VAL A CA 1
ATOM 554 C C . VAL A 1 70 ? 8.926 2.010 4.215 1.00 92.81 70 VAL A C 1
ATOM 556 O O . VAL A 1 70 ? 8.730 1.530 3.103 1.00 92.81 70 VAL A O 1
ATOM 559 N N . GLY A 1 71 ? 8.329 3.142 4.600 1.00 94.81 71 GLY A N 1
ATOM 560 C CA . GLY A 1 71 ? 7.454 3.886 3.702 1.00 94.81 71 GLY A CA 1
ATOM 561 C C . GLY A 1 71 ? 6.666 5.017 4.349 1.00 94.81 71 GLY A C 1
ATOM 562 O O . GLY A 1 71 ? 6.934 5.464 5.463 1.00 94.81 71 GLY A O 1
ATOM 563 N N . THR A 1 72 ? 5.660 5.481 3.620 1.00 96.25 72 THR A N 1
ATOM 564 C CA . THR A 1 72 ? 4.671 6.469 4.036 1.00 96.25 72 THR A CA 1
ATOM 565 C C . THR A 1 72 ? 3.271 5.890 3.890 1.00 96.25 72 THR A C 1
ATOM 567 O O . THR A 1 72 ? 2.940 5.281 2.876 1.00 96.25 72 THR A O 1
ATOM 570 N N . LEU A 1 73 ? 2.420 6.184 4.863 1.00 96.38 73 LEU A N 1
ATOM 571 C CA . LEU A 1 73 ? 0.982 6.011 4.773 1.00 96.38 73 LEU A CA 1
ATOM 572 C C . LEU A 1 73 ? 0.296 7.382 4.794 1.00 96.38 73 LEU A C 1
ATOM 574 O O . LEU A 1 73 ? 0.628 8.233 5.617 1.00 96.38 73 LEU A O 1
ATOM 578 N N . VAL A 1 74 ? -0.693 7.593 3.935 1.00 97.44 74 VAL A N 1
ATOM 579 C CA . VAL A 1 74 ? -1.604 8.738 4.005 1.00 97.44 74 VAL A CA 1
ATOM 580 C C . VAL A 1 74 ? -3.004 8.224 4.297 1.00 97.44 74 VAL A C 1
ATOM 582 O O . VAL A 1 74 ? -3.557 7.458 3.513 1.00 97.44 74 VAL A O 1
ATOM 585 N N . ARG A 1 75 ? -3.583 8.660 5.415 1.00 95.62 75 ARG A N 1
ATOM 586 C CA . ARG A 1 75 ? -4.991 8.441 5.746 1.00 95.62 75 ARG A CA 1
ATOM 587 C C . ARG A 1 75 ? -5.799 9.638 5.278 1.00 95.62 75 ARG A C 1
ATOM 589 O O . ARG A 1 75 ? -5.502 10.761 5.675 1.00 95.62 75 ARG A O 1
ATOM 596 N N . LEU A 1 76 ? -6.805 9.400 4.449 1.00 96.44 76 LEU A N 1
ATOM 597 C CA . LEU A 1 76 ? -7.719 10.428 3.965 1.00 96.44 76 LEU A CA 1
ATOM 598 C C . LEU A 1 76 ? -8.833 10.692 4.984 1.00 96.44 76 LEU A C 1
ATOM 600 O O . LEU A 1 76 ? -9.089 9.880 5.872 1.00 96.44 76 LEU A O 1
ATOM 604 N N . ALA A 1 77 ? -9.534 11.818 4.832 1.00 94.94 77 ALA A N 1
ATOM 605 C CA . ALA A 1 77 ? -10.608 12.227 5.743 1.00 94.94 77 ALA A CA 1
ATOM 606 C C . ALA A 1 77 ? -11.770 11.218 5.831 1.00 94.94 77 ALA A C 1
ATOM 608 O O . ALA A 1 77 ? -12.505 11.195 6.813 1.00 94.94 77 ALA A O 1
ATOM 609 N N . ASN A 1 78 ? -11.938 10.379 4.809 1.00 94.38 78 ASN A N 1
ATOM 610 C CA . ASN A 1 78 ? -12.933 9.311 4.752 1.00 94.38 78 ASN A CA 1
ATOM 611 C C . ASN A 1 78 ? -12.384 7.945 5.208 1.00 94.38 78 ASN A C 1
ATOM 613 O O . ASN A 1 78 ? -12.981 6.929 4.873 1.00 94.38 78 ASN A O 1
ATOM 617 N N . ASN A 1 79 ? -11.250 7.907 5.916 1.00 93.25 79 ASN A N 1
ATOM 618 C CA . ASN A 1 79 ? -10.548 6.696 6.364 1.00 93.25 79 ASN A CA 1
ATOM 619 C C . ASN A 1 79 ? -10.053 5.747 5.256 1.00 93.25 79 ASN A C 1
ATOM 621 O O . ASN A 1 79 ? -9.621 4.639 5.568 1.00 93.25 79 ASN A O 1
ATOM 625 N N . GLN A 1 80 ? -10.053 6.156 3.985 1.00 95.69 80 GLN A N 1
ATOM 626 C CA . GLN A 1 80 ? -9.293 5.449 2.951 1.00 95.69 80 GLN A CA 1
ATOM 627 C C . GLN A 1 80 ? -7.794 5.681 3.139 1.00 95.69 80 GLN A C 1
ATOM 629 O O . GLN A 1 80 ? -7.372 6.688 3.721 1.00 95.69 80 GLN A O 1
ATOM 634 N N . LEU A 1 81 ? -6.984 4.765 2.613 1.00 95.88 81 LEU A N 1
ATOM 635 C CA . LEU A 1 81 ? -5.536 4.802 2.775 1.00 95.88 81 LEU A CA 1
ATOM 636 C C . LEU A 1 81 ? -4.817 4.814 1.434 1.00 95.88 81 LEU A C 1
ATOM 638 O O . LEU A 1 81 ? -5.175 4.089 0.510 1.00 95.88 81 LEU A O 1
ATOM 642 N N . PHE A 1 82 ? -3.735 5.578 1.369 1.00 97.50 82 PHE A N 1
ATOM 643 C CA . PHE A 1 82 ? -2.742 5.479 0.312 1.00 97.50 82 PHE A CA 1
ATOM 644 C C . PHE A 1 82 ? -1.388 5.121 0.921 1.00 97.50 82 PHE A C 1
ATOM 646 O O . PHE A 1 82 ? -0.854 5.859 1.750 1.00 97.50 82 PHE A O 1
ATOM 653 N N . VAL A 1 83 ? -0.850 3.971 0.529 1.00 96.81 83 VAL A N 1
ATOM 654 C CA . VAL A 1 83 ? 0.414 3.414 1.019 1.00 96.81 83 VAL A CA 1
ATOM 655 C C . VAL A 1 83 ? 1.471 3.598 -0.061 1.00 96.81 83 VAL A C 1
ATOM 657 O O . VAL A 1 83 ? 1.211 3.295 -1.222 1.00 96.81 83 VAL A O 1
ATOM 660 N N . VAL A 1 84 ? 2.662 4.060 0.318 1.00 97.19 84 VAL A N 1
ATOM 661 C CA . VAL A 1 84 ? 3.848 4.091 -0.547 1.00 97.19 84 VAL A CA 1
ATOM 662 C C . VAL A 1 84 ? 5.045 3.554 0.223 1.00 97.19 84 VAL A C 1
ATOM 664 O O . VAL A 1 84 ? 5.428 4.123 1.241 1.00 97.19 84 VAL A O 1
ATOM 667 N N . LEU A 1 85 ? 5.656 2.485 -0.270 1.00 95.62 85 LEU A N 1
ATOM 668 C CA . LEU A 1 85 ? 6.808 1.823 0.334 1.00 95.62 85 LEU A CA 1
ATOM 669 C C . LEU A 1 85 ? 8.110 2.243 -0.340 1.00 95.62 85 LEU A C 1
ATOM 671 O O . LEU A 1 85 ? 8.121 2.727 -1.474 1.00 95.62 85 LEU A O 1
ATOM 675 N N . ASN A 1 86 ? 9.217 2.101 0.379 1.00 94.25 86 ASN A N 1
ATOM 676 C CA . ASN A 1 86 ? 10.546 2.490 -0.090 1.00 94.25 86 ASN A CA 1
ATOM 677 C C . ASN A 1 86 ? 11.102 1.513 -1.128 1.00 94.25 86 ASN A C 1
ATOM 679 O O . ASN A 1 86 ? 11.788 1.947 -2.042 1.00 94.25 86 ASN A O 1
ATOM 683 N N . GLU A 1 87 ? 10.736 0.240 -1.021 1.00 92.44 87 GLU A N 1
ATOM 684 C CA . GLU A 1 87 ? 11.186 -0.840 -1.896 1.00 92.44 87 GLU A CA 1
ATOM 685 C C . GLU A 1 87 ? 9.975 -1.644 -2.400 1.00 92.44 87 GLU A C 1
ATOM 687 O O . GLU A 1 87 ? 8.926 -1.642 -1.743 1.00 92.44 87 GLU A O 1
ATOM 692 N N . PRO A 1 88 ? 10.063 -2.286 -3.580 1.00 92.81 88 PRO A N 1
ATOM 693 C CA . PRO A 1 88 ? 9.092 -3.296 -3.995 1.00 92.81 88 PRO A CA 1
ATOM 694 C C . PRO A 1 88 ? 9.189 -4.544 -3.094 1.00 92.81 88 PRO A C 1
ATOM 696 O O . PRO A 1 88 ? 10.183 -4.706 -2.379 1.00 92.81 88 PRO A O 1
ATOM 699 N N . PRO A 1 89 ? 8.189 -5.446 -3.126 1.00 92.94 89 PRO A N 1
ATOM 700 C CA . PRO A 1 89 ? 8.283 -6.692 -2.376 1.00 92.94 89 PRO A CA 1
ATOM 701 C C . PRO A 1 89 ? 9.441 -7.555 -2.889 1.00 92.94 89 PRO A C 1
ATOM 703 O O . PRO A 1 89 ? 9.912 -7.398 -4.021 1.00 92.94 89 PRO A O 1
ATOM 706 N N . GLU A 1 90 ? 9.892 -8.492 -2.055 1.00 92.94 90 GLU A N 1
ATOM 707 C CA . GLU A 1 90 ? 10.900 -9.468 -2.459 1.00 92.94 90 GLU A CA 1
ATOM 708 C C . GLU A 1 90 ? 10.449 -10.265 -3.690 1.00 92.94 90 GLU A C 1
ATOM 710 O O . GLU A 1 90 ? 9.258 -10.425 -3.978 1.00 92.94 90 GLU A O 1
ATOM 715 N N . ALA A 1 91 ? 11.422 -10.813 -4.422 1.00 93.62 91 ALA A N 1
ATOM 716 C CA . ALA A 1 91 ? 11.133 -11.644 -5.580 1.00 93.62 91 ALA A CA 1
ATOM 717 C C . ALA A 1 91 ? 10.182 -12.793 -5.201 1.00 93.62 91 ALA A C 1
ATOM 719 O O . ALA A 1 91 ? 10.436 -13.539 -4.256 1.00 93.62 91 ALA A O 1
ATOM 720 N N . ASN A 1 92 ? 9.109 -12.955 -5.983 1.00 94.12 92 ASN A N 1
ATOM 721 C CA . ASN A 1 92 ? 8.059 -13.949 -5.744 1.00 94.12 92 ASN A CA 1
ATOM 722 C C . ASN A 1 92 ? 7.298 -13.756 -4.413 1.00 94.12 92 ASN A C 1
ATOM 724 O O . ASN A 1 92 ? 6.823 -14.729 -3.828 1.00 94.12 92 ASN A O 1
ATOM 728 N N . ARG A 1 93 ? 7.164 -12.509 -3.949 1.00 95.56 93 ARG A N 1
ATOM 729 C CA . ARG A 1 93 ? 6.270 -12.106 -2.857 1.00 95.56 93 ARG A CA 1
ATOM 730 C C . ARG A 1 93 ? 5.348 -10.970 -3.284 1.00 95.56 93 ARG A C 1
ATOM 732 O O . ARG A 1 93 ? 5.555 -10.331 -4.313 1.00 95.56 93 ARG A O 1
ATOM 739 N N . VAL A 1 94 ? 4.330 -10.724 -2.470 1.00 96.81 94 VAL A N 1
ATOM 740 C CA . VAL A 1 94 ? 3.46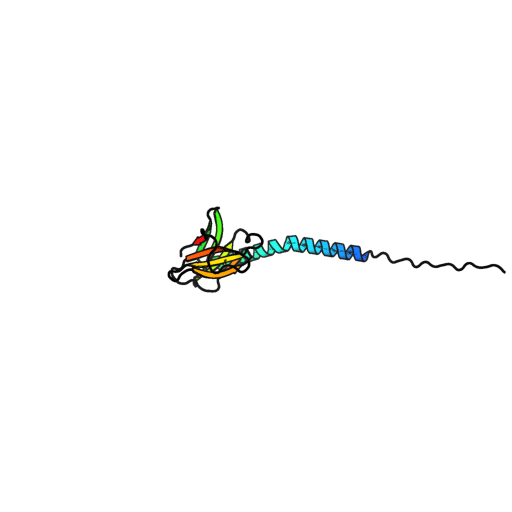0 -9.546 -2.556 1.00 96.81 94 VAL A CA 1
ATOM 741 C C . VAL A 1 94 ? 3.422 -8.852 -1.206 1.00 96.81 94 VAL A C 1
ATOM 743 O O . VAL A 1 94 ? 3.612 -9.488 -0.174 1.00 96.81 94 VAL A O 1
ATOM 746 N N . TYR A 1 95 ? 3.135 -7.560 -1.186 1.00 95.88 95 TYR A N 1
ATOM 747 C CA . TYR A 1 95 ? 2.672 -6.923 0.037 1.00 95.88 95 TYR A CA 1
ATOM 748 C C . TYR A 1 95 ? 1.193 -7.231 0.251 1.00 95.88 95 TYR A C 1
ATOM 750 O O . TYR A 1 95 ? 0.414 -7.221 -0.706 1.00 95.88 95 TYR A O 1
ATOM 758 N N . GLN A 1 96 ? 0.791 -7.447 1.501 1.00 96.50 96 GLN A N 1
ATOM 759 C CA . GLN A 1 96 ? -0.614 -7.558 1.886 1.00 96.50 96 GLN A CA 1
ATOM 760 C C . GLN A 1 96 ? -0.936 -6.576 3.001 1.00 96.50 96 GLN A C 1
ATOM 762 O O . GLN A 1 96 ? -0.189 -6.428 3.971 1.00 96.50 96 GLN A O 1
ATOM 767 N N . VAL A 1 97 ? -2.058 -5.881 2.831 1.00 95.50 97 VAL A N 1
ATOM 768 C CA . VAL A 1 97 ? -2.561 -4.908 3.795 1.00 95.5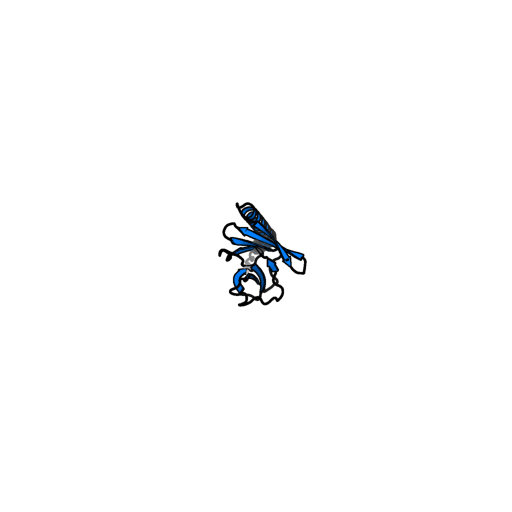0 97 VAL A CA 1
ATOM 769 C C . VAL A 1 97 ? -3.632 -5.547 4.661 1.00 95.50 97 VAL A C 1
ATOM 771 O O . VAL A 1 97 ? -4.475 -6.305 4.173 1.00 95.50 97 VAL A O 1
ATOM 774 N N . TRP A 1 98 ? -3.632 -5.176 5.935 1.00 94.94 98 TRP A N 1
ATOM 775 C CA . TRP A 1 98 ? -4.523 -5.708 6.947 1.00 94.94 98 TRP A CA 1
ATOM 776 C C . TRP A 1 98 ? -5.229 -4.592 7.708 1.00 94.94 98 TRP A C 1
ATOM 778 O O . TRP A 1 98 ? -4.626 -3.588 8.092 1.00 94.94 98 TRP A O 1
ATOM 788 N N . GLU A 1 99 ? -6.508 -4.806 7.975 1.00 93.81 99 GLU A N 1
ATOM 789 C CA . GLU A 1 99 ? -7.253 -4.113 9.013 1.00 93.81 99 GLU A CA 1
ATOM 790 C C . GLU A 1 99 ? -7.261 -4.994 10.261 1.00 93.81 99 GLU A C 1
ATOM 792 O O . GLU A 1 99 ? -7.685 -6.148 10.217 1.00 93.81 99 GLU A O 1
ATOM 797 N N . LEU A 1 100 ? -6.793 -4.448 11.379 1.00 90.88 100 LEU A N 1
ATOM 798 C CA . LEU A 1 100 ? -6.819 -5.109 12.675 1.00 90.88 100 LEU A CA 1
ATOM 799 C C . LEU A 1 100 ? -7.842 -4.392 13.550 1.00 90.88 100 LEU A C 1
ATOM 801 O O . LEU A 1 100 ? -7.650 -3.233 13.922 1.00 90.88 100 LEU A O 1
ATOM 805 N N . SER A 1 101 ? -8.915 -5.084 13.905 1.00 89.81 101 SER A N 1
ATOM 806 C CA . SER A 1 101 ? -10.002 -4.555 14.731 1.00 89.81 101 SER A CA 1
ATOM 807 C C . SER A 1 101 ? -10.302 -5.494 15.901 1.00 89.81 101 SER A C 1
ATOM 809 O O . SER A 1 101 ? -9.707 -6.566 16.013 1.00 89.81 101 SER A O 1
ATOM 811 N N . GLU A 1 102 ? -11.249 -5.123 16.766 1.00 84.88 102 GLU A N 1
ATOM 812 C CA . GLU A 1 102 ? -11.750 -6.038 17.804 1.00 84.88 102 GLU A CA 1
ATOM 813 C C . GLU A 1 102 ? -12.393 -7.304 17.214 1.00 84.88 102 GLU A C 1
ATOM 815 O O . GLU A 1 102 ? -12.362 -8.358 17.842 1.00 84.88 102 GLU A O 1
ATOM 820 N N . GLY A 1 103 ? -12.936 -7.221 15.993 1.00 83.44 103 GLY A N 1
ATOM 821 C CA . GLY A 1 103 ? -13.538 -8.353 15.284 1.00 83.44 103 GLY A CA 1
ATOM 822 C C . GLY A 1 103 ? -12.528 -9.311 14.646 1.00 83.44 103 GLY A C 1
ATOM 823 O O . GLY A 1 103 ? -12.941 -10.299 14.046 1.00 83.44 103 GLY A O 1
ATOM 824 N N . GLY A 1 104 ? -11.227 -9.022 14.759 1.00 88.50 104 GLY A N 1
ATOM 825 C CA . GLY A 1 104 ? -10.147 -9.823 14.191 1.00 88.50 104 GLY A CA 1
ATOM 826 C C . GLY A 1 104 ? -9.351 -9.093 13.112 1.00 88.50 104 GLY A C 1
ATOM 827 O O . GLY A 1 104 ? -9.375 -7.861 13.005 1.00 88.50 104 GLY A O 1
ATOM 828 N N . VAL A 1 105 ? -8.611 -9.883 12.335 1.00 90.94 105 VAL A N 1
ATOM 829 C CA . VAL A 1 105 ? -7.755 -9.418 11.242 1.00 90.94 105 VAL A CA 1
ATOM 830 C C . VAL A 1 105 ? -8.457 -9.675 9.914 1.00 90.94 105 VAL A C 1
ATOM 832 O O . VAL A 1 105 ? -8.957 -10.771 9.673 1.00 90.94 105 VAL A O 1
ATOM 835 N N . ARG A 1 106 ? -8.499 -8.663 9.049 1.00 93.06 106 ARG A N 1
ATOM 836 C CA . ARG A 1 106 ? -9.119 -8.739 7.724 1.00 93.06 106 ARG A CA 1
ATOM 837 C C . ARG A 1 106 ? -8.150 -8.232 6.671 1.00 93.06 106 ARG A C 1
ATOM 839 O O . ARG A 1 106 ? -7.581 -7.154 6.831 1.00 93.06 106 ARG A O 1
ATOM 846 N N . SER A 1 107 ? -7.980 -8.971 5.578 1.00 94.69 107 SER A N 1
ATOM 847 C CA . SER A 1 107 ? -7.192 -8.466 4.453 1.00 94.69 107 SER A CA 1
ATOM 848 C C . SER A 1 107 ? -7.925 -7.338 3.725 1.00 94.69 107 SER A C 1
ATOM 850 O O . SER A 1 107 ? -9.120 -7.435 3.448 1.00 94.69 107 SER A O 1
ATOM 852 N N . LEU A 1 108 ? -7.182 -6.285 3.386 1.00 94.88 108 LEU A N 1
ATOM 853 C CA . LEU A 1 108 ? -7.623 -5.159 2.559 1.00 94.88 108 LEU A CA 1
ATOM 854 C C . LEU A 1 108 ? -7.083 -5.238 1.120 1.00 94.88 108 LEU A C 1
ATOM 856 O O . LEU A 1 108 ? -7.241 -4.294 0.346 1.00 94.88 108 LEU A O 1
ATOM 860 N N . GLY A 1 109 ? -6.436 -6.353 0.768 1.00 95.38 109 GLY A N 1
ATOM 861 C CA . GLY A 1 109 ? -5.881 -6.613 -0.556 1.00 95.38 109 GLY A CA 1
ATOM 862 C C . GLY A 1 109 ? -4.359 -6.753 -0.584 1.00 95.38 109 GLY A C 1
ATOM 863 O O . GLY A 1 109 ? -3.658 -6.513 0.404 1.00 95.38 109 GLY A O 1
ATOM 864 N N . THR A 1 110 ? -3.868 -7.158 -1.753 1.00 96.38 110 THR A N 1
ATOM 865 C CA . THR A 1 110 ? -2.454 -7.418 -2.045 1.00 96.38 110 THR A CA 1
ATOM 866 C C . THR A 1 110 ? -1.956 -6.550 -3.193 1.00 96.38 110 THR A C 1
ATOM 868 O O . THR A 1 110 ? -2.729 -6.208 -4.090 1.00 96.38 110 THR A O 1
ATOM 871 N N . PHE A 1 111 ? -0.658 -6.263 -3.219 1.00 95.81 111 PHE A N 1
ATOM 872 C CA . PHE A 1 111 ? -0.020 -5.529 -4.306 1.00 95.81 111 PHE A CA 1
ATOM 873 C C . PHE A 1 111 ? 1.448 -5.929 -4.471 1.00 95.81 111 PHE A C 1
ATOM 875 O O . PHE A 1 111 ? 2.135 -6.250 -3.506 1.00 95.81 111 PHE A O 1
ATOM 882 N N . ASP A 1 112 ? 1.926 -5.920 -5.712 1.00 94.44 112 ASP A N 1
ATOM 883 C CA . ASP A 1 112 ? 3.290 -6.301 -6.103 1.00 94.44 112 ASP A CA 1
ATOM 884 C C . ASP A 1 112 ? 4.173 -5.089 -6.455 1.00 94.44 112 ASP A C 1
ATOM 886 O O . ASP A 1 112 ? 5.322 -5.227 -6.871 1.00 94.44 112 ASP A O 1
ATOM 890 N N . GLN A 1 113 ? 3.634 -3.884 -6.275 1.00 92.81 113 GLN A N 1
ATOM 891 C CA . GLN A 1 113 ? 4.313 -2.616 -6.521 1.00 92.81 113 GLN A CA 1
ATOM 892 C C . GLN A 1 113 ? 4.630 -1.901 -5.205 1.00 92.81 113 GLN A C 1
ATOM 894 O O . GLN A 1 113 ? 4.379 -2.400 -4.113 1.00 92.81 113 GLN A O 1
ATOM 899 N N . ARG A 1 114 ? 5.182 -0.691 -5.299 1.00 94.56 114 ARG A N 1
ATOM 900 C CA . ARG A 1 114 ? 5.495 0.140 -4.131 1.00 94.56 114 ARG A CA 1
ATOM 901 C C . ARG A 1 114 ? 4.304 0.930 -3.601 1.00 94.56 114 ARG A C 1
ATOM 903 O O . ARG A 1 114 ? 4.350 1.379 -2.461 1.00 94.56 114 ARG A O 1
ATOM 910 N N . ALA A 1 115 ? 3.272 1.150 -4.412 1.00 95.94 115 ALA A N 1
ATOM 911 C CA . ALA A 1 115 ? 2.135 1.990 -4.054 1.00 95.94 115 ALA A CA 1
ATOM 912 C C . ALA A 1 115 ? 0.819 1.213 -4.115 1.00 95.94 115 ALA A C 1
ATOM 914 O O . ALA A 1 115 ? 0.600 0.426 -5.034 1.00 95.94 115 ALA A O 1
ATOM 915 N N . PHE A 1 116 ? -0.070 1.473 -3.157 1.00 96.94 116 PHE A N 1
ATOM 916 C CA . PHE A 1 116 ? -1.383 0.839 -3.091 1.00 96.94 116 PHE A CA 1
ATOM 917 C C . PHE A 1 116 ? -2.429 1.779 -2.506 1.00 96.94 116 PHE A C 1
ATOM 919 O O . PHE A 1 116 ? -2.166 2.512 -1.551 1.00 96.94 116 PHE A O 1
ATOM 926 N N . PHE A 1 117 ? -3.630 1.747 -3.078 1.00 97.25 117 PHE A N 1
ATOM 927 C CA . PHE A 1 117 ? -4.766 2.518 -2.594 1.00 97.25 117 PHE A CA 1
ATOM 928 C C . PHE A 1 117 ? -5.821 1.581 -2.012 1.00 97.25 117 PHE A C 1
ATOM 930 O O . PHE A 1 117 ? -6.444 0.801 -2.734 1.00 97.25 117 PHE A O 1
ATOM 937 N N . VAL A 1 118 ? -6.046 1.693 -0.706 1.00 95.75 118 VAL A N 1
ATOM 938 C CA . VAL A 1 118 ? -7.120 0.974 -0.026 1.00 95.75 118 VAL A CA 1
ATOM 939 C C . VAL A 1 118 ? -8.411 1.751 -0.237 1.00 95.75 118 VAL A C 1
ATOM 941 O O . VAL A 1 118 ? -8.648 2.793 0.377 1.00 95.75 118 VAL A O 1
ATOM 944 N N . SER A 1 119 ? -9.231 1.234 -1.147 1.00 90.81 119 SER A N 1
ATOM 945 C CA . SER A 1 119 ? -10.488 1.871 -1.550 1.00 90.81 119 SER A CA 1
ATOM 946 C C . SER A 1 119 ? -11.586 1.727 -0.499 1.00 90.81 119 SER A C 1
ATOM 948 O O . SER A 1 119 ? -12.506 2.541 -0.456 1.00 90.81 119 SER A O 1
ATOM 950 N N . GLU A 1 120 ? -11.509 0.712 0.355 1.00 91.50 120 GLU A N 1
ATOM 951 C CA . GLU A 1 120 ? -12.445 0.544 1.460 1.00 91.50 120 GLU A CA 1
ATOM 952 C C . GLU A 1 120 ? -12.000 1.390 2.662 1.00 91.50 120 GLU A C 1
ATOM 954 O O . GLU A 1 120 ? -10.854 1.270 3.099 1.00 91.50 120 GLU A O 1
ATOM 959 N N . PRO A 1 121 ? -12.875 2.249 3.211 1.00 92.06 121 PRO A N 1
ATOM 960 C CA . PRO A 1 121 ? -12.601 2.947 4.458 1.00 92.06 121 PRO A CA 1
ATOM 961 C C . PRO A 1 121 ? -12.311 1.981 5.602 1.00 92.06 121 PRO A C 1
ATOM 963 O O . PRO A 1 121 ? -13.038 1.005 5.787 1.00 92.06 121 PRO A O 1
ATOM 966 N N . LEU A 1 122 ? -11.312 2.308 6.417 1.00 91.12 122 LEU A N 1
ATOM 967 C CA . LEU A 1 122 ? -11.082 1.586 7.661 1.00 91.12 122 LEU A CA 1
ATOM 968 C C . LEU A 1 122 ? -12.190 1.874 8.674 1.00 91.12 122 LEU A C 1
ATOM 970 O O . LEU A 1 122 ? -12.643 3.018 8.838 1.00 91.12 122 LEU A O 1
ATOM 974 N N . ALA A 1 123 ? -12.569 0.829 9.404 1.00 89.25 123 ALA A N 1
ATOM 975 C CA . ALA A 1 123 ? -13.461 0.927 10.539 1.00 89.25 123 ALA A CA 1
ATOM 976 C C . ALA A 1 123 ? -12.870 1.876 11.598 1.00 89.25 123 ALA A C 1
ATOM 978 O O . ALA A 1 123 ? -11.645 1.918 11.788 1.00 89.25 123 ALA A O 1
ATOM 979 N N . PRO A 1 124 ? -13.710 2.640 12.319 1.00 85.00 124 PRO A N 1
ATOM 980 C CA . PRO A 1 124 ? -13.245 3.468 13.425 1.00 85.00 124 PRO A CA 1
ATOM 981 C C . PRO A 1 124 ? -12.438 2.642 14.435 1.00 85.00 124 PRO A C 1
ATOM 983 O O . PRO A 1 124 ? -12.812 1.516 14.745 1.00 85.00 124 PRO A O 1
ATOM 986 N N . MET A 1 125 ? -11.343 3.211 14.951 1.00 84.19 125 MET A N 1
ATOM 987 C CA . MET A 1 125 ? -10.451 2.580 15.942 1.00 84.19 125 MET A CA 1
ATOM 988 C C . MET A 1 125 ? -9.740 1.293 15.484 1.00 84.19 125 MET A C 1
ATOM 990 O O . MET A 1 125 ? -9.072 0.643 16.289 1.00 84.19 125 MET A O 1
ATOM 994 N N . SER A 1 126 ? -9.841 0.921 14.207 1.00 88.81 126 SER A N 1
ATOM 995 C CA . SER A 1 126 ? -9.014 -0.146 13.648 1.00 88.81 126 SER A CA 1
ATOM 996 C C . SER A 1 126 ? -7.555 0.300 13.512 1.00 88.81 126 SER A C 1
ATOM 998 O O . SER A 1 126 ? -7.231 1.490 13.501 1.00 88.81 126 SER A O 1
ATOM 1000 N N . ARG A 1 127 ? -6.656 -0.675 13.417 1.00 88.69 127 ARG A N 1
ATOM 1001 C CA . ARG A 1 127 ? -5.234 -0.473 13.139 1.00 88.69 127 ARG A CA 1
ATOM 1002 C C . ARG A 1 127 ? -4.919 -0.963 11.736 1.00 88.69 127 ARG A C 1
ATOM 1004 O O . ARG A 1 127 ? -5.517 -1.921 11.253 1.00 88.69 127 ARG A O 1
ATOM 1011 N N . PHE A 1 128 ? -3.940 -0.326 11.113 1.00 91.81 128 PHE A N 1
ATOM 1012 C CA . PHE A 1 128 ? -3.378 -0.779 9.848 1.00 91.81 128 PHE A CA 1
ATOM 1013 C C . PHE A 1 128 ? -2.221 -1.739 10.107 1.00 91.81 128 PHE A C 1
ATOM 1015 O O . PHE A 1 128 ? -1.378 -1.467 10.966 1.00 91.81 128 PHE A O 1
ATOM 1022 N N . GLY A 1 129 ? -2.173 -2.824 9.339 1.00 92.50 129 GLY A N 1
ATOM 1023 C CA . GLY A 1 129 ? -1.048 -3.747 9.271 1.00 92.50 129 GLY A CA 1
ATOM 1024 C C . GLY A 1 129 ? -0.561 -3.941 7.840 1.00 92.50 129 GLY A C 1
ATOM 1025 O O . GLY A 1 129 ? -1.334 -3.836 6.889 1.00 92.50 129 GLY A O 1
ATOM 1026 N N . LEU A 1 130 ? 0.722 -4.252 7.698 1.00 93.62 130 LEU A N 1
ATOM 1027 C CA . LEU A 1 130 ? 1.357 -4.571 6.423 1.00 93.62 130 LEU A CA 1
ATOM 1028 C C . LEU A 1 130 ? 2.396 -5.678 6.628 1.00 93.62 130 LEU A C 1
ATOM 1030 O O . LEU A 1 130 ? 3.239 -5.566 7.522 1.00 93.62 130 LEU A O 1
ATOM 1034 N N . THR A 1 131 ? 2.350 -6.701 5.777 1.00 93.94 131 THR A N 1
ATOM 1035 C CA . THR A 1 131 ? 3.316 -7.813 5.723 1.00 93.94 131 THR A CA 1
ATOM 1036 C C . THR A 1 131 ? 3.733 -8.104 4.281 1.00 93.94 131 THR A C 1
ATOM 1038 O O . THR A 1 131 ? 3.081 -7.649 3.334 1.00 93.94 131 THR A O 1
ATOM 1041 N N . GLN A 1 132 ? 4.830 -8.848 4.110 1.00 93.81 132 GLN A N 1
ATOM 1042 C CA . GLN A 1 132 ? 5.131 -9.521 2.847 1.00 93.81 132 GLN A CA 1
ATOM 1043 C C . GLN A 1 132 ? 4.626 -10.958 2.899 1.00 93.81 132 GLN A C 1
ATOM 1045 O O . GLN A 1 132 ? 4.890 -11.686 3.845 1.00 93.81 132 GLN A O 1
ATOM 1050 N N . GLU A 1 133 ? 3.930 -11.374 1.853 1.00 94.75 133 GLU A N 1
ATOM 1051 C CA . GLU A 1 133 ? 3.193 -12.629 1.799 1.00 94.75 133 GLU A CA 1
ATOM 1052 C C . GLU A 1 133 ? 3.560 -13.419 0.533 1.00 94.75 133 GLU A C 1
ATOM 1054 O O . GLU A 1 133 ? 4.130 -12.858 -0.416 1.00 94.75 133 GLU A O 1
ATOM 1059 N N . PRO A 1 134 ? 3.271 -14.733 0.485 1.00 95.75 134 PRO A N 1
ATOM 1060 C CA . PRO A 1 134 ? 3.396 -15.523 -0.736 1.00 95.75 134 PRO A CA 1
ATOM 1061 C C . PRO A 1 134 ? 2.553 -14.958 -1.895 1.00 95.75 134 PRO A C 1
ATOM 1063 O O . PRO A 1 134 ? 1.610 -14.196 -1.667 1.00 95.75 134 PRO A O 1
ATOM 1066 N N . PRO A 1 135 ? 2.832 -15.346 -3.155 1.00 95.75 135 PRO A N 1
ATOM 1067 C CA . PRO A 1 135 ? 2.031 -14.913 -4.296 1.00 95.75 135 PRO A CA 1
ATOM 1068 C C . PRO A 1 135 ? 0.543 -15.233 -4.102 1.00 95.75 135 PRO A C 1
ATOM 1070 O O . PRO A 1 135 ? 0.183 -16.376 -3.830 1.00 95.75 135 PRO A O 1
ATOM 1073 N N . GLY A 1 136 ? -0.313 -14.223 -4.273 1.00 93.88 136 GLY A N 1
ATOM 1074 C CA . GLY A 1 136 ? -1.757 -14.327 -4.026 1.00 93.88 136 GLY A CA 1
ATOM 1075 C C . GLY A 1 136 ? -2.196 -13.949 -2.606 1.00 93.88 136 GLY A C 1
ATOM 1076 O O . GLY A 1 136 ? -3.394 -13.800 -2.383 1.00 93.88 136 GLY A O 1
ATOM 1077 N N . GLY A 1 137 ? -1.251 -13.722 -1.689 1.00 95.12 137 GLY A N 1
ATOM 1078 C CA . GLY A 1 137 ? -1.518 -13.381 -0.296 1.00 95.12 137 GLY A CA 1
ATOM 1079 C C . GLY A 1 137 ? -1.785 -14.598 0.589 1.00 95.12 137 GLY A C 1
ATOM 1080 O O . GLY A 1 137 ? -1.660 -15.750 0.171 1.00 95.12 137 GLY A O 1
ATOM 1081 N N . SER A 1 138 ? -2.175 -14.305 1.820 1.00 95.12 138 SER A N 1
ATOM 1082 C CA . SER A 1 138 ? -2.479 -15.251 2.887 1.00 95.12 138 SER A CA 1
ATOM 1083 C C . SER A 1 138 ? -3.856 -14.948 3.484 1.00 95.12 138 SER A C 1
ATOM 1085 O O . SER A 1 138 ? -4.386 -13.842 3.340 1.00 95.12 138 SER A O 1
ATOM 1087 N N . GLU A 1 139 ? -4.456 -15.931 4.155 1.00 92.69 139 GLU A N 1
ATOM 1088 C CA . GLU A 1 139 ? -5.703 -15.726 4.912 1.00 92.69 139 GLU A CA 1
ATOM 1089 C C . GLU A 1 139 ? -5.451 -14.953 6.216 1.00 92.69 139 GLU A C 1
ATOM 1091 O O . GLU A 1 139 ? -6.281 -14.149 6.637 1.00 92.69 139 GLU A O 1
ATOM 1096 N N . GLU A 1 140 ? -4.271 -15.146 6.805 1.00 91.25 140 GLU A N 1
ATOM 1097 C CA . GLU A 1 140 ? -3.787 -14.468 8.006 1.00 91.25 140 GLU A CA 1
ATOM 1098 C C . GLU A 1 140 ? -2.354 -13.958 7.771 1.00 91.25 140 GLU A C 1
ATOM 1100 O O . GLU A 1 140 ? -1.650 -14.525 6.929 1.00 91.25 140 GLU A O 1
ATOM 1105 N N . PRO A 1 141 ? -1.900 -12.909 8.486 1.00 90.75 141 PRO A N 1
ATOM 1106 C CA . PRO A 1 141 ? -0.527 -12.423 8.369 1.00 90.75 141 PRO A CA 1
ATOM 1107 C C . PRO A 1 141 ? 0.478 -13.536 8.694 1.00 90.75 141 PRO A C 1
ATOM 1109 O O . PRO A 1 141 ? 0.414 -14.116 9.778 1.00 90.75 141 PRO A O 1
ATOM 1112 N N . THR A 1 142 ? 1.409 -13.832 7.782 1.00 87.12 142 THR A 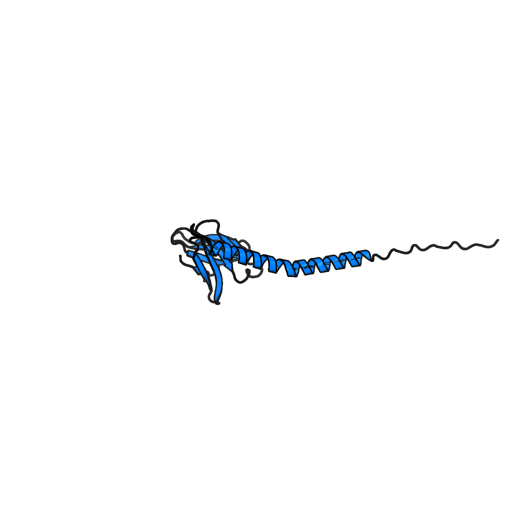N 1
ATOM 1113 C CA . THR A 1 142 ? 2.431 -14.871 8.029 1.00 87.12 142 THR A CA 1
ATOM 1114 C C . THR A 1 142 ? 3.608 -14.365 8.854 1.00 87.12 142 THR A C 1
ATOM 1116 O O . THR A 1 142 ? 4.271 -15.157 9.523 1.00 87.12 142 THR A O 1
ATOM 1119 N N . ASP A 1 143 ? 3.854 -13.056 8.834 1.00 73.62 143 ASP A N 1
ATOM 1120 C CA . ASP A 1 143 ? 4.880 -12.419 9.652 1.00 73.62 143 ASP A CA 1
ATOM 1121 C C . ASP A 1 143 ? 4.346 -12.086 11.049 1.00 73.62 143 ASP A C 1
ATOM 1123 O O . ASP A 1 143 ? 3.346 -11.382 11.203 1.00 73.62 143 ASP A O 1
ATOM 1127 N N . GLU A 1 144 ? 5.069 -12.517 12.087 1.00 60.31 144 GLU A N 1
ATOM 1128 C CA . GLU A 1 144 ? 4.725 -12.217 13.487 1.00 60.31 144 GLU A CA 1
ATOM 1129 C C . GLU A 1 144 ? 4.988 -10.745 13.867 1.00 60.31 144 GLU A C 1
ATOM 1131 O O . GLU A 1 144 ? 4.568 -10.286 14.930 1.00 60.31 144 GLU A O 1
ATOM 1136 N N . SER A 1 145 ? 5.684 -9.986 13.010 1.00 58.53 145 SER A N 1
ATOM 1137 C CA . SER A 1 145 ? 6.038 -8.573 13.222 1.00 58.53 145 SER A CA 1
ATOM 1138 C C . SER A 1 145 ? 5.534 -7.668 12.088 1.00 58.53 145 SER A C 1
ATOM 1140 O O . SER A 1 145 ? 6.343 -7.043 11.397 1.00 58.53 145 SER A O 1
ATOM 1142 N N . PRO A 1 146 ? 4.207 -7.562 11.875 1.00 66.56 146 PRO A N 1
ATOM 1143 C CA . PRO A 1 146 ? 3.662 -6.661 10.869 1.00 66.56 146 PRO A CA 1
ATOM 1144 C C . PRO A 1 146 ? 4.059 -5.213 11.166 1.00 66.56 146 PRO A C 1
ATOM 1146 O O . PRO A 1 146 ? 4.168 -4.792 12.321 1.00 66.56 146 PRO A O 1
ATOM 1149 N N . VAL A 1 147 ? 4.215 -4.411 10.115 1.00 75.81 147 VAL A N 1
ATOM 1150 C CA . VAL A 1 147 ? 4.323 -2.959 10.279 1.00 75.81 147 VAL A CA 1
ATOM 1151 C C . VAL A 1 147 ? 2.955 -2.455 10.721 1.00 75.81 147 VAL A C 1
ATOM 1153 O O . VAL A 1 147 ? 1.998 -2.505 9.949 1.00 75.81 147 VAL A O 1
ATOM 1156 N N . LEU A 1 148 ? 2.856 -2.001 11.972 1.00 77.81 148 LEU A N 1
ATOM 1157 C CA . LEU A 1 148 ? 1.596 -1.594 12.589 1.00 77.81 148 LEU A CA 1
ATOM 1158 C C . LEU A 1 148 ? 1.523 -0.082 12.783 1.00 77.81 148 LEU A C 1
ATOM 1160 O O . LEU A 1 148 ? 2.442 0.534 13.321 1.00 77.81 148 LEU A O 1
ATOM 1164 N N . LEU A 1 149 ? 0.376 0.497 12.433 1.00 74.69 149 LEU A N 1
ATOM 1165 C CA . LEU A 1 149 ? 0.022 1.872 12.780 1.00 74.69 149 LEU A CA 1
ATOM 1166 C C . LEU A 1 149 ? -1.334 1.915 13.482 1.00 74.69 149 LEU A C 1
ATOM 1168 O O . LEU A 1 149 ? -2.294 1.273 13.055 1.00 74.69 149 LEU A O 1
ATOM 1172 N N . GLN A 1 150 ? -1.394 2.688 14.567 1.00 63.81 150 GLN A N 1
ATOM 1173 C CA . GLN A 1 150 ? -2.625 2.979 15.302 1.00 63.81 150 GLN A CA 1
ATOM 1174 C C . GLN A 1 150 ? -3.125 4.375 14.933 1.00 63.81 150 GLN A C 1
ATOM 1176 O O . GLN A 1 150 ? -2.320 5.268 14.655 1.00 63.81 150 GLN A O 1
ATOM 1181 N N . PHE A 1 151 ? -4.444 4.544 14.920 1.00 65.00 151 PHE A N 1
ATOM 1182 C CA . PHE A 1 151 ? -5.130 5.685 14.319 1.00 65.00 151 PHE A CA 1
ATOM 1183 C C . PHE A 1 151 ? -6.012 6.472 15.269 1.00 65.00 151 PHE A C 1
ATOM 1185 O O . PHE A 1 151 ? -6.537 5.874 16.231 1.00 65.00 151 PHE A O 1
#

Secondary structure (DSSP, 8-state):
------------PPP-HHHHHHHHHHHHHHHHHHHHHHHHHHHHHHHHHHHHHTSTT-EEEEEEETTEEEEEEEE-TTS-EEEEESSPPPTT-EEEEEEEETTEEEEEEEESSSEEEE-SPPPTT-EEEEEEESTT--SS-S-SS-EEE--

Foldseek 3Di:
DDDDDDDPDDDDDDDPVVVVVVVVVVVVVVVCCVPVVVVVVVVVLVVVVVVLCPAPPKDKDFFAFPVGTFWIWIQHNQQKIKTFGPDFAPPQKWKWKWKQDPVGIDTQDIGRGRIDISPDHHDPFIKIWMDIAGVPGDRDHPDPTTRIDTD

Radius of gyration: 28.24 Å; Cα contacts (8 Å, |Δi|>4): 226; chains: 1; bounding box: 47×44×103 Å

Mean predicted aligned error: 10.63 Å

Sequence (151 aa):
MRPERAQLVTPRRPSPWWLGLVLLTAVLAGLWFGFVQPHLQEDLIAQQLRAYRLQPG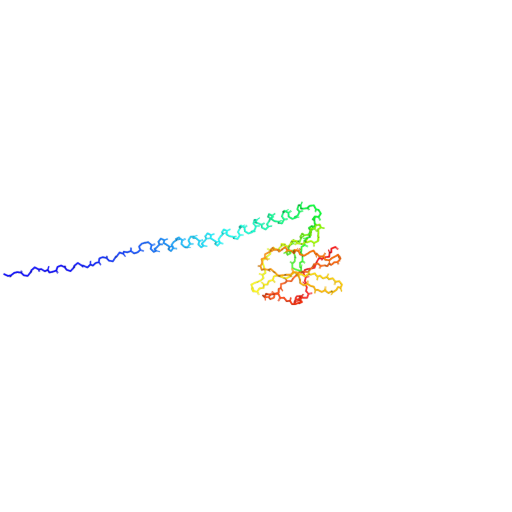AVTFTLTSSEGVVGTLVRLANNQLFVVLNEPPEANRVYQVWELSEGGVRSLGTFDQRAFFVSEPLAPMSRFGLTQEPPGGSEEPTDESPVLLQF

pLDDT: mean 84.49, std 13.73, range [47.94, 98.0]